Protein AF-A0A4U1A7Y2-F1 (afdb_monomer)

Mean predicted aligned error: 16.62 Å

Structure (mmCIF, N/CA/C/O backbone):
data_AF-A0A4U1A7Y2-F1
#
_entry.id   AF-A0A4U1A7Y2-F1
#
loop_
_atom_site.group_PDB
_atom_site.id
_atom_site.type_symbol
_atom_site.label_atom_id
_atom_site.label_alt_id
_atom_site.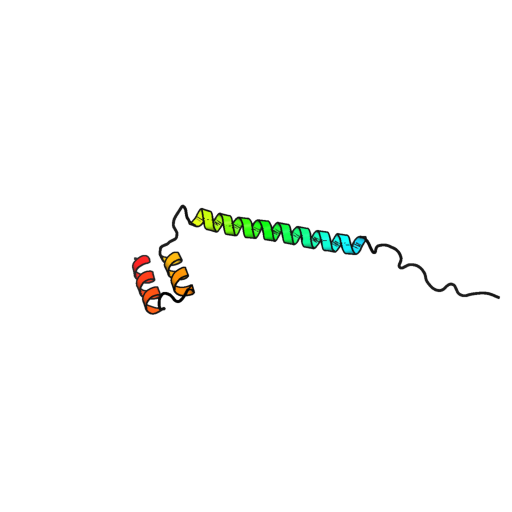label_comp_id
_atom_site.label_asym_id
_atom_site.label_entity_id
_atom_site.label_seq_id
_atom_site.pdbx_PDB_ins_code
_atom_site.Cartn_x
_atom_site.Cartn_y
_atom_site.Cartn_z
_atom_site.occupancy
_atom_site.B_iso_or_equiv
_atom_site.auth_seq_id
_atom_site.auth_comp_id
_atom_site.auth_asym_id
_atom_site.auth_atom_id
_atom_site.pdbx_PDB_model_num
ATOM 1 N N . MET A 1 1 ? 20.967 -37.668 -55.443 1.00 44.50 1 MET A N 1
ATOM 2 C CA . MET A 1 1 ? 21.582 -36.329 -55.329 1.00 44.50 1 MET A CA 1
ATOM 3 C C . MET A 1 1 ? 20.466 -35.356 -54.970 1.00 44.50 1 MET A C 1
ATOM 5 O O . MET A 1 1 ? 19.610 -35.129 -55.806 1.00 44.50 1 MET A O 1
ATOM 9 N N . ASN A 1 2 ? 20.249 -35.144 -53.667 1.00 47.38 2 ASN A N 1
ATOM 10 C CA . ASN A 1 2 ? 20.516 -33.886 -52.929 1.00 47.38 2 ASN A CA 1
ATOM 11 C C . ASN A 1 2 ? 19.335 -32.910 -53.105 1.00 47.38 2 ASN A C 1
ATOM 13 O O . ASN A 1 2 ? 19.059 -32.524 -54.226 1.00 47.38 2 ASN A O 1
ATOM 17 N N . GLY A 1 3 ? 18.587 -32.441 -52.112 1.00 53.44 3 GLY A N 1
ATOM 18 C CA . GLY A 1 3 ? 18.613 -32.513 -50.653 1.00 53.44 3 GLY A CA 1
ATOM 19 C C . GLY A 1 3 ? 17.546 -31.512 -50.174 1.00 53.44 3 GLY A C 1
ATOM 20 O O . GLY A 1 3 ? 17.363 -30.472 -50.801 1.00 53.44 3 GLY A O 1
ATOM 21 N N . PHE A 1 4 ? 16.793 -31.832 -49.124 1.00 67.00 4 PHE A N 1
ATOM 22 C CA . PHE A 1 4 ? 15.851 -30.886 -48.517 1.00 67.00 4 PHE A CA 1
ATOM 23 C C . PHE A 1 4 ? 16.625 -29.789 -47.771 1.00 67.00 4 PHE A C 1
ATOM 25 O O . PHE A 1 4 ? 17.527 -30.138 -47.009 1.00 67.00 4 PHE A O 1
ATOM 32 N N . PRO A 1 5 ? 16.239 -28.505 -47.848 1.00 59.22 5 PRO A N 1
ATOM 33 C CA . PRO A 1 5 ? 16.547 -27.561 -46.789 1.00 59.22 5 PRO A CA 1
ATOM 34 C C . PRO A 1 5 ? 15.368 -27.538 -45.809 1.00 59.22 5 PRO A C 1
ATOM 36 O O . PRO A 1 5 ? 14.332 -26.923 -46.059 1.00 59.22 5 PRO A O 1
ATOM 39 N N . GLN A 1 6 ? 15.530 -28.245 -44.689 1.00 64.75 6 GLN A N 1
ATOM 40 C CA . GLN A 1 6 ? 14.792 -27.947 -43.464 1.00 64.75 6 GLN A CA 1
ATOM 41 C C . GLN A 1 6 ? 15.246 -26.591 -42.907 1.00 64.75 6 GLN A C 1
ATOM 43 O O . GLN A 1 6 ? 16.429 -26.275 -42.933 1.00 64.75 6 GLN A O 1
ATOM 48 N N . GLY A 1 7 ? 14.256 -25.855 -42.396 1.00 61.91 7 GLY A N 1
ATOM 49 C CA . GLY A 1 7 ? 14.271 -24.807 -41.371 1.00 61.91 7 GLY A CA 1
ATOM 50 C C . GLY A 1 7 ? 15.552 -24.045 -41.032 1.00 61.91 7 GLY A C 1
ATOM 51 O O . GLY A 1 7 ? 16.529 -24.619 -40.580 1.00 61.91 7 GLY A O 1
ATOM 52 N N . SER A 1 8 ? 15.444 -22.716 -41.016 1.00 59.66 8 SER A N 1
ATOM 53 C CA . SER A 1 8 ? 16.191 -21.866 -40.078 1.00 59.66 8 SER A CA 1
ATOM 54 C C . SER A 1 8 ? 15.701 -20.422 -40.177 1.00 59.66 8 SER A C 1
ATOM 56 O O . SER A 1 8 ? 16.040 -19.710 -41.116 1.00 59.66 8 SER A O 1
ATOM 58 N N . GLY A 1 9 ? 14.897 -19.985 -39.207 1.00 55.22 9 GLY A N 1
ATOM 59 C CA . GLY A 1 9 ? 14.427 -18.599 -39.136 1.00 55.22 9 GLY A CA 1
ATOM 60 C C . GLY A 1 9 ? 13.869 -18.172 -37.779 1.00 55.22 9 GLY A C 1
ATOM 61 O O . GLY A 1 9 ? 13.150 -17.190 -37.712 1.00 55.22 9 GLY A O 1
ATOM 62 N N . HIS A 1 10 ? 14.179 -18.895 -36.698 1.00 56.19 10 HIS A N 1
ATOM 63 C CA . HIS A 1 10 ? 13.857 -18.488 -35.322 1.00 56.19 10 HIS A CA 1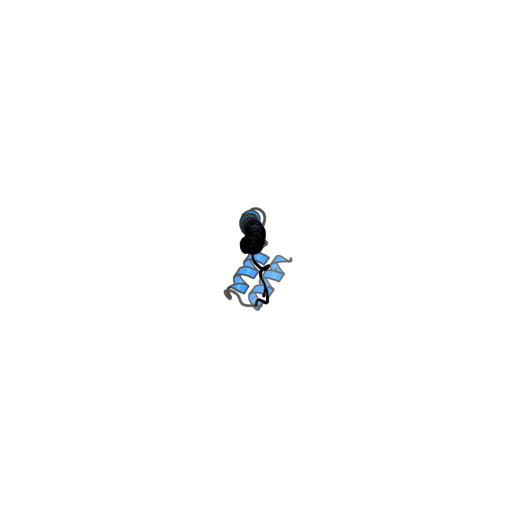
ATOM 64 C C . HIS A 1 10 ? 15.141 -18.148 -34.553 1.00 56.19 10 HIS A C 1
ATOM 66 O O . HIS A 1 10 ? 15.401 -18.665 -33.472 1.00 56.19 10 HIS A O 1
ATOM 72 N N . MET A 1 11 ? 15.981 -17.293 -35.134 1.00 56.53 11 MET A N 1
ATOM 73 C CA . MET A 1 11 ? 17.158 -16.732 -34.465 1.00 56.53 11 MET A CA 1
ATOM 74 C C . MET A 1 11 ? 17.169 -15.214 -34.628 1.00 56.53 11 MET A C 1
ATOM 76 O O . MET A 1 11 ? 18.073 -14.649 -35.226 1.00 56.53 11 MET A O 1
ATOM 80 N N . MET A 1 12 ? 16.148 -14.538 -34.107 1.00 54.88 12 MET A N 1
ATOM 81 C CA . MET A 1 12 ? 16.235 -13.111 -33.810 1.00 54.88 12 MET A CA 1
ATOM 82 C C . MET A 1 12 ? 15.465 -12.835 -32.522 1.00 54.88 12 MET A C 1
ATOM 84 O O . MET A 1 12 ? 14.242 -12.916 -32.492 1.00 54.88 12 MET A O 1
ATOM 88 N N . GLY A 1 13 ? 16.197 -12.489 -31.461 1.00 57.72 13 GLY A N 1
ATOM 89 C CA . GLY A 1 13 ? 15.627 -11.663 -30.400 1.00 57.72 13 GLY A CA 1
ATOM 90 C C . GLY A 1 13 ? 15.434 -12.283 -29.019 1.00 57.72 13 GLY A C 1
ATOM 91 O O . GLY A 1 13 ? 14.543 -11.834 -28.308 1.00 57.72 13 GLY A O 1
ATOM 92 N N . TYR A 1 14 ? 16.296 -13.200 -28.561 1.00 56.91 14 TYR A N 1
ATOM 93 C CA . TYR A 1 14 ? 16.361 -13.532 -27.122 1.00 56.91 14 TYR A CA 1
ATOM 94 C C . TYR A 1 14 ? 16.675 -12.309 -26.227 1.00 56.91 14 TYR A C 1
ATOM 96 O O . TYR A 1 14 ? 16.431 -12.347 -25.026 1.00 56.91 14 TYR A O 1
ATOM 104 N N . GLY A 1 15 ? 17.154 -11.198 -26.803 1.00 59.88 15 GLY A N 1
ATOM 105 C CA . GLY A 1 15 ? 17.291 -9.918 -26.102 1.00 59.88 15 GLY A CA 1
ATOM 106 C C . GLY A 1 15 ? 15.972 -9.150 -25.949 1.00 59.88 15 GLY A C 1
ATOM 107 O O . GLY A 1 15 ? 15.696 -8.621 -24.879 1.00 59.88 15 GLY A O 1
ATOM 108 N N . GLY A 1 16 ? 15.116 -9.118 -26.976 1.00 67.31 16 GLY A N 1
ATOM 109 C CA . GLY A 1 16 ? 13.934 -8.241 -27.006 1.00 67.31 16 GLY A CA 1
ATOM 110 C C . GLY A 1 16 ? 12.883 -8.573 -25.942 1.00 67.31 16 GLY A C 1
ATOM 111 O O . GLY A 1 16 ? 12.338 -7.672 -25.309 1.00 67.31 16 GLY A O 1
ATOM 112 N N . GLY A 1 17 ? 12.650 -9.864 -25.686 1.00 73.56 17 GLY A N 1
ATOM 113 C CA . GLY A 1 17 ? 11.698 -10.305 -24.661 1.00 73.56 17 GLY A CA 1
ATOM 114 C C . GLY A 1 17 ? 12.155 -9.993 -23.232 1.00 73.56 17 GLY A C 1
ATOM 115 O O . GLY A 1 17 ? 11.340 -9.603 -22.398 1.00 73.56 17 GLY A O 1
ATOM 116 N N . MET A 1 18 ? 13.460 -10.102 -22.958 1.00 78.31 18 MET A N 1
ATOM 117 C CA . MET A 1 18 ? 14.024 -9.833 -21.631 1.00 78.31 18 MET A CA 1
ATOM 118 C C . MET A 1 18 ? 13.947 -8.343 -21.284 1.00 78.31 18 MET A C 1
ATOM 120 O O . MET A 1 18 ? 13.500 -7.981 -20.196 1.00 78.31 18 MET A O 1
ATOM 124 N N . TYR A 1 19 ? 14.316 -7.464 -22.221 1.00 80.12 19 TYR A N 1
ATOM 125 C CA . TYR A 1 19 ? 14.227 -6.017 -22.004 1.00 80.12 19 TYR A CA 1
ATOM 126 C C . TYR A 1 19 ? 12.785 -5.543 -21.811 1.00 80.12 19 TYR A C 1
ATOM 128 O O . TYR A 1 19 ? 12.543 -4.659 -20.991 1.00 80.12 19 TYR A O 1
ATOM 136 N N . MET A 1 20 ? 11.821 -6.164 -22.499 1.00 81.56 20 MET A N 1
ATOM 137 C CA . MET A 1 20 ? 10.405 -5.849 -22.314 1.00 81.56 20 MET A CA 1
ATOM 138 C C . MET A 1 20 ? 9.947 -6.159 -20.882 1.00 81.56 20 MET A C 1
ATOM 140 O O . MET A 1 20 ? 9.301 -5.327 -20.251 1.00 81.56 20 MET A O 1
ATOM 144 N N . TRP A 1 21 ? 10.336 -7.310 -20.331 1.00 84.06 21 TRP A N 1
ATOM 145 C CA . TRP A 1 21 ? 10.019 -7.678 -18.946 1.00 84.06 21 TRP A CA 1
ATOM 146 C C . TRP A 1 21 ? 10.712 -6.789 -17.912 1.00 84.06 21 TRP A C 1
ATOM 148 O O . TRP A 1 21 ? 10.076 -6.354 -16.951 1.00 84.06 21 TRP A O 1
ATOM 158 N N . LEU A 1 22 ? 11.990 -6.467 -18.124 1.00 88.38 22 LEU A N 1
ATOM 159 C CA . LEU A 1 22 ? 12.739 -5.568 -17.241 1.00 88.38 22 LEU A CA 1
ATOM 160 C C . LEU A 1 22 ? 12.113 -4.170 -17.182 1.00 88.38 22 LEU A C 1
ATOM 162 O O . LEU A 1 22 ? 12.016 -3.588 -16.103 1.00 88.38 22 LEU A O 1
ATOM 166 N N . PHE A 1 23 ? 11.632 -3.655 -18.315 1.00 89.88 23 PHE A N 1
ATOM 167 C CA . PHE A 1 23 ? 10.934 -2.372 -18.381 1.00 89.88 23 PHE A CA 1
ATOM 168 C C . PHE A 1 23 ? 9.642 -2.363 -17.548 1.00 89.88 23 PHE A C 1
ATOM 170 O O . PHE A 1 23 ? 9.412 -1.431 -16.777 1.00 89.88 23 PHE A O 1
ATOM 177 N N . TRP A 1 24 ? 8.832 -3.424 -17.633 1.00 90.38 24 TRP A N 1
ATOM 178 C CA . TRP A 1 24 ? 7.615 -3.560 -16.824 1.00 90.38 24 TRP A CA 1
ATOM 179 C C . TRP A 1 24 ? 7.914 -3.649 -15.325 1.00 90.38 24 TRP A C 1
ATOM 181 O O . TRP A 1 24 ? 7.269 -2.960 -14.535 1.00 90.38 24 TRP A O 1
ATOM 191 N N . ILE A 1 25 ? 8.916 -4.440 -14.928 1.00 93.12 25 ILE A N 1
ATOM 192 C CA . ILE A 1 25 ? 9.338 -4.549 -13.522 1.00 93.12 25 ILE A CA 1
ATOM 193 C C . ILE A 1 25 ? 9.824 -3.193 -13.001 1.00 93.12 25 ILE A C 1
ATOM 195 O O . ILE A 1 25 ? 9.466 -2.800 -11.891 1.00 93.12 25 ILE A O 1
ATOM 199 N N . PHE A 1 26 ? 10.593 -2.456 -13.806 1.00 94.62 26 PHE A N 1
ATOM 200 C CA . PHE A 1 26 ? 11.071 -1.125 -13.444 1.00 94.62 26 PHE A CA 1
ATOM 201 C C . PHE A 1 26 ? 9.914 -0.138 -13.236 1.00 94.62 26 PHE A C 1
ATOM 203 O O . PHE A 1 26 ? 9.864 0.529 -12.204 1.00 94.62 26 PHE A O 1
ATOM 210 N N . ILE A 1 27 ? 8.942 -0.093 -14.156 1.00 93.88 27 ILE A N 1
ATOM 211 C CA . ILE A 1 27 ? 7.744 0.753 -14.020 1.00 93.88 27 ILE A CA 1
ATOM 212 C C . ILE A 1 27 ? 6.967 0.416 -12.748 1.00 93.88 27 ILE A C 1
ATOM 214 O O . ILE A 1 27 ? 6.638 1.313 -11.972 1.00 93.88 27 ILE A O 1
ATOM 218 N N . VAL A 1 28 ? 6.692 -0.869 -12.512 1.00 93.00 28 VAL A N 1
ATOM 219 C CA . VAL A 1 28 ? 5.958 -1.310 -11.318 1.00 93.00 28 VAL A CA 1
ATOM 220 C C . VAL A 1 28 ? 6.734 -0.954 -10.050 1.00 93.00 28 VAL A C 1
ATOM 222 O O . VAL A 1 28 ? 6.135 -0.476 -9.089 1.00 93.00 28 VAL A O 1
ATOM 225 N N . GLY A 1 29 ? 8.060 -1.110 -10.059 1.00 93.56 29 GLY A N 1
ATOM 226 C CA . GLY A 1 29 ? 8.936 -0.715 -8.957 1.00 93.56 29 GLY A CA 1
ATOM 227 C C . GLY A 1 29 ? 8.878 0.784 -8.652 1.00 93.56 29 GLY A C 1
ATOM 228 O O . GLY A 1 29 ? 8.751 1.158 -7.489 1.00 93.56 29 GLY A O 1
ATOM 229 N N . VAL A 1 30 ? 8.899 1.643 -9.678 1.00 93.25 30 VAL A N 1
ATOM 230 C CA . VAL A 1 30 ? 8.779 3.105 -9.517 1.00 93.25 30 VAL A CA 1
ATOM 231 C C . VAL A 1 30 ? 7.407 3.489 -8.966 1.00 93.25 30 VAL A C 1
ATOM 233 O O . VAL A 1 30 ? 7.328 4.303 -8.046 1.00 93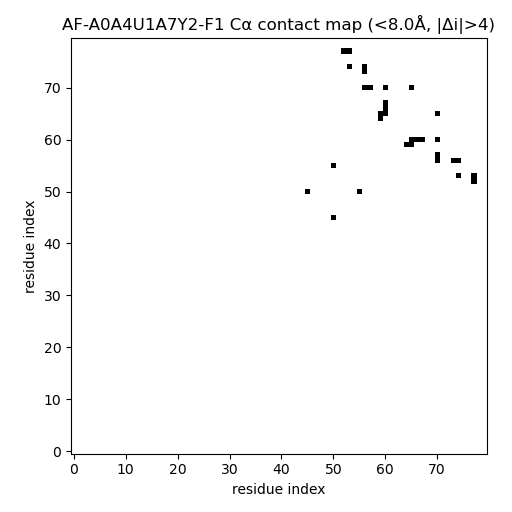.25 30 VAL A O 1
ATOM 236 N N . ILE A 1 31 ? 6.329 2.885 -9.478 1.00 91.19 31 ILE A N 1
ATOM 237 C CA . ILE A 1 31 ? 4.969 3.124 -8.975 1.00 91.19 31 ILE A CA 1
ATOM 238 C C . ILE A 1 31 ? 4.864 2.683 -7.511 1.00 91.19 31 ILE A C 1
ATOM 240 O O . ILE A 1 31 ? 4.385 3.448 -6.677 1.00 91.19 31 ILE A O 1
ATOM 244 N N . ALA A 1 32 ? 5.347 1.484 -7.178 1.00 89.69 32 ALA A N 1
ATOM 245 C CA . ALA A 1 32 ? 5.341 0.974 -5.811 1.00 89.69 32 ALA A CA 1
ATOM 246 C C . ALA A 1 32 ? 6.167 1.863 -4.870 1.00 89.69 32 ALA A C 1
ATOM 248 O O . ALA A 1 32 ? 5.705 2.174 -3.775 1.00 89.69 32 ALA A O 1
ATOM 249 N N . TYR A 1 33 ? 7.341 2.331 -5.304 1.00 89.75 33 TYR A N 1
ATOM 250 C CA . TYR A 1 33 ? 8.158 3.281 -4.549 1.00 89.75 33 TYR A CA 1
ATOM 251 C C . TYR A 1 33 ? 7.400 4.584 -4.281 1.00 89.75 33 TYR A C 1
ATOM 253 O O . TYR A 1 33 ? 7.331 5.016 -3.135 1.00 89.75 33 TYR A O 1
ATOM 261 N N . PHE A 1 34 ? 6.761 5.168 -5.300 1.00 85.06 34 PHE A N 1
ATOM 262 C CA . PHE A 1 34 ? 5.958 6.384 -5.143 1.00 85.06 34 PHE A CA 1
ATOM 263 C C . PHE A 1 34 ? 4.763 6.183 -4.207 1.00 85.06 34 PHE A C 1
ATOM 265 O O . PHE A 1 34 ? 4.469 7.054 -3.394 1.00 85.06 34 PHE A O 1
ATOM 272 N N . VAL A 1 35 ? 4.075 5.042 -4.292 1.00 82.12 35 VAL A N 1
ATOM 273 C CA . VAL A 1 35 ? 2.943 4.724 -3.409 1.00 82.12 35 VAL A CA 1
ATOM 274 C C . VAL A 1 35 ? 3.414 4.541 -1.965 1.00 82.12 35 VAL A C 1
ATOM 276 O O . VAL A 1 35 ? 2.796 5.086 -1.054 1.00 82.12 35 VAL A O 1
ATOM 279 N N . LEU A 1 36 ? 4.519 3.828 -1.737 1.00 76.88 36 LEU A N 1
ATOM 280 C CA . LEU A 1 36 ? 5.080 3.628 -0.398 1.00 76.88 36 LEU A CA 1
ATOM 281 C C . LEU A 1 36 ? 5.652 4.919 0.196 1.00 76.88 36 LEU A C 1
ATOM 283 O O . LEU A 1 36 ? 5.476 5.153 1.391 1.00 76.88 36 LEU A O 1
ATOM 287 N N . ASP A 1 37 ? 6.294 5.759 -0.617 1.00 75.38 37 ASP A N 1
ATOM 288 C CA . ASP A 1 37 ? 6.761 7.086 -0.212 1.00 75.38 37 ASP A CA 1
ATOM 289 C C . ASP A 1 37 ? 5.575 7.964 0.181 1.00 75.38 37 ASP A C 1
ATOM 291 O O . ASP A 1 37 ? 5.555 8.495 1.284 1.00 75.38 37 ASP A O 1
ATOM 295 N N . ARG A 1 38 ? 4.513 8.000 -0.634 1.00 66.94 38 ARG A N 1
ATOM 296 C CA . ARG A 1 38 ? 3.270 8.705 -0.300 1.00 66.94 38 ARG A CA 1
ATOM 297 C C . ARG A 1 38 ? 2.624 8.170 0.970 1.00 66.94 38 ARG A C 1
ATOM 299 O O . ARG A 1 38 ? 2.193 8.978 1.772 1.00 66.94 38 ARG A O 1
ATOM 306 N N . ILE A 1 39 ? 2.576 6.857 1.196 1.00 63.84 39 ILE A N 1
ATOM 307 C CA . ILE A 1 39 ? 2.007 6.288 2.430 1.00 63.84 39 ILE A CA 1
ATOM 308 C C . ILE A 1 39 ? 2.867 6.648 3.644 1.00 63.84 39 ILE A C 1
ATOM 310 O O . ILE A 1 39 ? 2.318 7.051 4.664 1.00 63.84 39 ILE A O 1
ATOM 314 N N . LYS A 1 40 ? 4.199 6.569 3.549 1.00 58.50 40 LYS A N 1
ATOM 315 C CA . LYS A 1 40 ? 5.102 6.971 4.641 1.00 58.50 40 LYS A CA 1
ATOM 316 C C . LYS A 1 40 ? 5.057 8.473 4.911 1.00 58.50 40 LYS A C 1
ATOM 318 O O . LYS A 1 40 ? 5.068 8.885 6.065 1.00 58.50 40 LYS A O 1
ATOM 323 N N . HIS A 1 41 ? 4.974 9.291 3.867 1.00 52.47 41 HIS A N 1
ATOM 324 C CA . HIS A 1 41 ? 4.860 10.739 4.001 1.00 52.47 41 HIS A CA 1
ATOM 325 C C . HIS A 1 41 ? 3.474 11.148 4.503 1.00 52.47 41 HIS A C 1
ATOM 327 O O . HIS A 1 41 ? 3.373 12.104 5.257 1.00 52.47 41 HIS A O 1
ATOM 333 N N . ASN A 1 42 ? 2.418 10.406 4.154 1.00 49.56 42 ASN A N 1
ATOM 334 C CA . ASN A 1 42 ? 1.072 10.630 4.678 1.00 49.56 42 ASN A CA 1
ATOM 335 C C . ASN A 1 42 ? 0.928 10.114 6.116 1.00 49.56 42 ASN A C 1
ATOM 337 O O . ASN A 1 42 ? 0.178 10.696 6.878 1.00 49.56 42 ASN A O 1
ATOM 341 N N . GLN A 1 43 ? 1.697 9.101 6.529 1.00 50.84 43 GLN A N 1
ATOM 342 C CA . GLN A 1 43 ? 1.837 8.737 7.944 1.00 50.84 43 GLN A CA 1
ATOM 343 C C . GLN A 1 43 ? 2.537 9.850 8.739 1.00 50.84 43 GLN A C 1
ATOM 345 O O . GLN A 1 43 ? 2.096 10.171 9.831 1.00 50.84 43 GLN A O 1
ATOM 350 N N . ASN A 1 44 ? 3.559 10.501 8.171 1.00 46.88 44 ASN A N 1
ATOM 351 C CA . ASN A 1 44 ? 4.282 11.589 8.848 1.00 46.88 44 ASN A CA 1
ATOM 352 C C . ASN A 1 44 ? 3.561 12.959 8.770 1.00 46.88 44 ASN A C 1
ATOM 354 O O . ASN A 1 44 ? 3.762 13.821 9.622 1.00 46.88 44 ASN A O 1
ATOM 358 N N . ALA A 1 45 ? 2.706 13.177 7.763 1.00 46.12 45 ALA A N 1
ATOM 359 C CA . ALA A 1 45 ? 1.874 14.381 7.630 1.00 46.12 45 ALA A CA 1
ATOM 360 C C . ALA A 1 45 ? 0.535 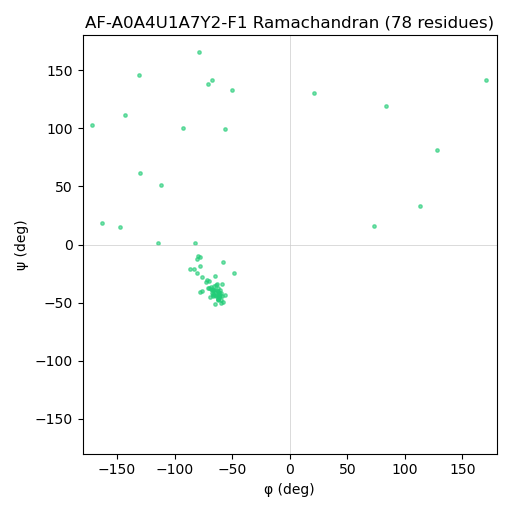14.275 8.389 1.00 46.12 45 ALA A C 1
ATOM 362 O O . ALA A 1 45 ? -0.062 15.295 8.735 1.00 46.12 45 ALA A O 1
ATOM 363 N N . GLN A 1 46 ? 0.080 13.057 8.695 1.00 47.66 46 GLN A N 1
ATOM 364 C CA . GLN A 1 46 ? -1.078 12.808 9.561 1.00 47.66 46 GLN A CA 1
ATOM 365 C C . GLN A 1 46 ? -0.730 12.908 11.057 1.00 47.66 46 GLN A C 1
ATOM 367 O O . GLN A 1 46 ? -1.624 13.078 11.877 1.00 47.66 46 GLN A O 1
ATOM 372 N N . ASP A 1 47 ? 0.561 12.938 11.405 1.00 49.84 47 ASP A N 1
ATOM 373 C CA . ASP A 1 47 ? 1.036 13.229 12.765 1.00 49.84 47 ASP A CA 1
ATOM 374 C C . ASP A 1 47 ? 1.047 14.735 13.110 1.00 49.84 47 ASP A C 1
ATOM 376 O O . ASP A 1 47 ? 1.231 15.104 14.268 1.00 49.84 47 ASP A O 1
ATOM 380 N N . SER A 1 48 ? 0.844 15.640 12.141 1.00 48.03 48 SER A N 1
ATOM 381 C CA . SER A 1 48 ? 1.043 17.089 12.355 1.00 48.03 48 SER A CA 1
ATOM 382 C C . SER A 1 48 ? -0.210 17.969 12.260 1.00 48.03 48 SER A C 1
ATOM 384 O O . SER A 1 48 ? -0.100 19.179 12.455 1.00 48.03 48 SER A O 1
ATOM 386 N N . SER A 1 49 ? -1.411 17.419 12.030 1.00 48.19 49 SER A N 1
ATOM 387 C CA . SER A 1 49 ? -2.639 18.249 12.017 1.00 48.19 49 SER A CA 1
ATOM 388 C C . SER A 1 49 ? -3.937 17.595 12.506 1.00 48.19 49 SER A C 1
ATOM 390 O O . SER A 1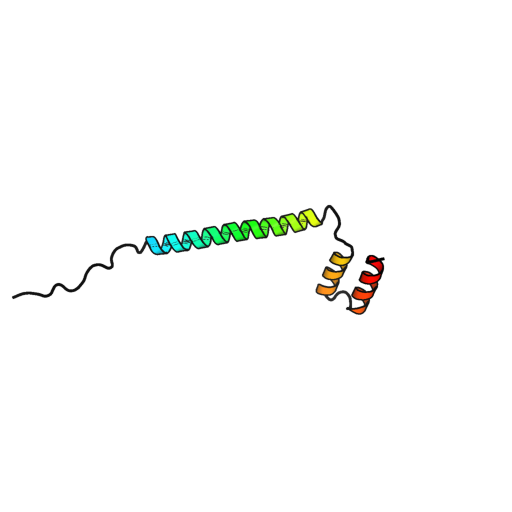 49 ? -5.006 18.179 12.345 1.00 48.19 49 SER A O 1
ATOM 392 N N . GLY A 1 50 ? -3.857 16.450 13.188 1.00 48.09 50 GLY A N 1
ATOM 393 C CA . GLY A 1 50 ? -4.997 15.872 13.897 1.00 48.09 50 GLY A CA 1
ATOM 394 C C . GLY A 1 50 ? -5.242 14.419 13.535 1.00 48.09 50 GLY A C 1
ATOM 395 O O . GLY A 1 50 ? -6.159 14.126 12.771 1.00 48.09 50 GLY A O 1
ATOM 396 N N . GLU A 1 51 ? -4.490 13.500 14.151 1.00 48.19 51 GLU A N 1
ATOM 397 C CA . GLU A 1 51 ? -5.042 12.168 14.399 1.00 48.19 51 GLU A CA 1
ATOM 398 C C . GLU A 1 51 ? -6.324 12.392 15.205 1.00 48.19 51 GLU A C 1
ATOM 400 O O . GLU A 1 51 ? -6.296 12.678 16.406 1.00 48.19 51 GLU A O 1
ATOM 405 N N . SER A 1 52 ? -7.463 12.350 14.512 1.00 58.78 52 SER A N 1
ATOM 406 C CA . SER A 1 52 ? -8.764 12.395 15.156 1.00 58.78 52 SER A CA 1
ATOM 407 C C . SER A 1 52 ? -8.738 11.330 16.253 1.00 58.78 52 SER A C 1
ATOM 409 O O . SER A 1 52 ? -8.306 10.205 15.978 1.00 58.78 52 SER A O 1
ATOM 411 N N . PRO A 1 53 ? -9.180 11.622 17.485 1.00 64.12 53 PRO A N 1
ATOM 412 C CA . PRO A 1 53 ? -9.207 10.637 18.566 1.00 64.12 53 PRO A CA 1
ATOM 413 C C . PRO A 1 53 ? -9.851 9.294 18.153 1.00 64.12 53 PRO A C 1
ATOM 415 O O . PRO A 1 53 ? -9.502 8.236 18.676 1.00 64.12 53 PRO A O 1
ATOM 418 N N . THR A 1 54 ? -10.715 9.313 17.131 1.00 67.19 54 THR A N 1
ATOM 419 C CA . THR A 1 54 ? -11.302 8.138 16.472 1.00 67.19 54 THR A CA 1
ATOM 420 C C . THR A 1 54 ? -10.293 7.212 15.774 1.00 67.19 54 THR A C 1
ATOM 422 O O . THR A 1 54 ? -10.500 5.999 15.743 1.00 67.19 54 THR A O 1
ATOM 425 N N . GLU A 1 55 ? -9.208 7.730 15.195 1.00 69.81 55 GLU A N 1
ATOM 426 C CA . GLU A 1 55 ? -8.181 6.923 14.519 1.00 69.81 55 GLU A CA 1
ATOM 427 C C . GLU A 1 55 ? -7.264 6.206 15.507 1.00 69.81 55 GLU A C 1
ATOM 429 O O . GLU A 1 55 ? -6.989 5.013 15.337 1.00 69.81 55 GLU A O 1
ATOM 434 N N . ILE A 1 56 ? -6.883 6.883 16.595 1.00 77.06 56 ILE A N 1
ATOM 435 C CA . ILE A 1 56 ? -6.172 6.265 17.722 1.00 77.06 56 ILE A CA 1
ATOM 436 C C . ILE A 1 56 ? -7.023 5.129 18.302 1.00 77.06 56 ILE A C 1
ATOM 438 O O . ILE A 1 56 ? -6.522 4.025 18.538 1.00 77.06 56 ILE A O 1
ATOM 442 N N . LEU A 1 57 ? -8.327 5.368 18.468 1.00 78.75 57 LEU A N 1
ATOM 443 C CA . LEU A 1 57 ? -9.276 4.371 18.956 1.00 78.75 57 LEU A CA 1
ATOM 444 C C . LEU A 1 57 ? -9.357 3.152 18.022 1.00 78.75 57 LEU A C 1
ATOM 446 O O . LEU A 1 57 ? -9.265 2.007 18.468 1.00 78.75 57 LEU A O 1
ATOM 450 N N . LYS A 1 58 ? -9.438 3.385 16.707 1.00 76.69 58 LYS A N 1
ATOM 451 C CA . LYS A 1 58 ? -9.475 2.325 15.687 1.00 76.69 58 LYS A CA 1
ATOM 452 C C . LYS A 1 58 ? -8.198 1.482 15.681 1.00 76.69 58 LYS A C 1
ATOM 454 O O . LYS A 1 58 ? -8.267 0.263 15.523 1.00 76.69 58 LYS A O 1
ATOM 459 N N . LYS A 1 59 ? -7.039 2.108 15.901 1.00 78.19 59 LYS A N 1
ATOM 460 C CA . LYS A 1 59 ? -5.737 1.429 15.998 1.00 78.19 59 LYS A CA 1
ATOM 461 C C . LYS A 1 59 ? -5.665 0.505 17.218 1.00 78.19 59 LYS A C 1
ATOM 463 O O . LYS A 1 59 ? -5.170 -0.611 17.086 1.00 78.19 59 LYS A O 1
ATOM 468 N N . ARG A 1 60 ? -6.194 0.927 18.374 1.00 80.75 60 ARG A N 1
ATOM 469 C CA . ARG A 1 60 ? -6.254 0.099 19.599 1.00 80.75 60 ARG A CA 1
ATOM 470 C C . ARG A 1 60 ? -7.258 -1.047 19.485 1.00 80.75 60 ARG A C 1
ATOM 472 O O . ARG A 1 60 ? -6.951 -2.161 19.900 1.00 80.75 60 ARG A O 1
ATOM 479 N N . TYR A 1 61 ? -8.401 -0.814 18.839 1.00 81.12 61 TYR A N 1
ATOM 480 C CA . TYR A 1 61 ? -9.368 -1.875 18.535 1.00 81.12 61 TYR A CA 1
ATOM 481 C C . TYR A 1 61 ? -8.763 -2.943 17.613 1.00 81.12 61 TYR A C 1
ATOM 483 O O . TYR A 1 61 ? -8.870 -4.134 17.888 1.00 81.12 61 TYR A O 1
ATOM 491 N N . ALA A 1 62 ? -8.043 -2.528 16.566 1.00 82.50 62 ALA A N 1
ATOM 492 C CA . ALA A 1 62 ? -7.355 -3.451 15.660 1.00 82.50 62 ALA A CA 1
ATOM 493 C C . ALA A 1 62 ? -6.226 -4.248 16.341 1.00 82.50 62 ALA A C 1
ATOM 495 O O . ALA A 1 62 ? -5.919 -5.360 15.917 1.00 82.50 62 ALA A O 1
ATOM 496 N N . ARG A 1 63 ? -5.617 -3.696 17.398 1.00 82.31 63 ARG A N 1
ATOM 497 C CA . ARG A 1 63 ? -4.649 -4.403 18.253 1.00 82.31 63 ARG A CA 1
ATOM 498 C C . ARG A 1 63 ? -5.307 -5.355 19.258 1.00 82.31 63 ARG A C 1
ATOM 500 O O . ARG A 1 63 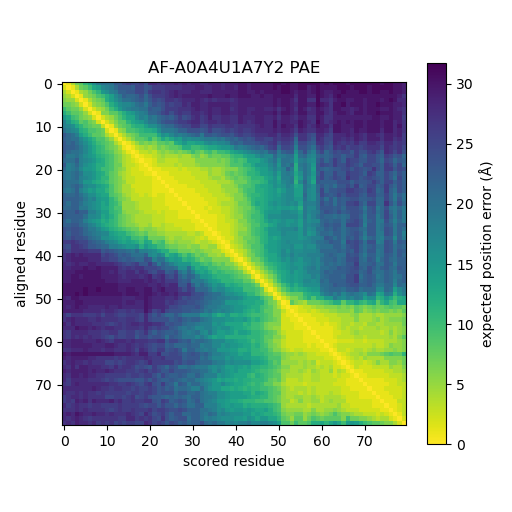? -4.594 -6.136 19.876 1.00 82.31 63 ARG A O 1
ATOM 507 N N . GLY A 1 64 ? -6.631 -5.298 19.423 1.00 82.38 64 GLY A N 1
ATOM 508 C CA . GLY A 1 64 ? -7.363 -6.064 20.434 1.00 82.38 64 GLY A CA 1
ATOM 509 C C . GLY A 1 64 ? -7.167 -5.552 21.864 1.00 82.38 64 GLY A C 1
ATOM 510 O O . GLY A 1 64 ? -7.467 -6.275 22.806 1.00 82.38 64 GLY A O 1
ATOM 511 N N . GLU A 1 65 ? -6.656 -4.327 22.036 1.00 84.06 65 GLU A N 1
ATOM 512 C CA . GLU A 1 65 ? -6.413 -3.708 23.352 1.00 84.06 65 GLU A CA 1
ATOM 513 C C . GLU A 1 65 ? -7.698 -3.164 23.996 1.00 84.06 65 GLU A C 1
ATOM 515 O O . GLU A 1 65 ? -7.719 -2.926 25.199 1.00 84.06 65 GLU A O 1
ATOM 520 N N . ILE A 1 66 ? -8.751 -2.952 23.200 1.00 85.25 66 ILE A N 1
ATOM 521 C CA . ILE A 1 66 ? -10.064 -2.469 23.648 1.00 85.25 66 ILE A CA 1
ATOM 522 C C . ILE A 1 66 ? -11.168 -3.354 23.077 1.00 85.25 66 ILE A C 1
ATOM 524 O O . ILE A 1 66 ? -11.061 -3.837 21.940 1.00 85.25 66 ILE A O 1
ATOM 528 N N . THR A 1 67 ? -12.243 -3.554 23.838 1.00 85.12 67 THR A N 1
ATOM 529 C CA . THR A 1 67 ? -13.396 -4.314 23.343 1.00 85.12 67 THR A CA 1
ATOM 530 C C . THR A 1 67 ? -14.264 -3.457 22.422 1.00 85.12 67 THR A C 1
ATOM 532 O O . THR A 1 67 ? -14.154 -2.229 22.358 1.00 85.12 67 THR A O 1
ATOM 535 N N . LYS A 1 68 ? -15.160 -4.111 21.674 1.00 83.75 68 LYS A N 1
ATOM 536 C CA . LYS A 1 68 ? -16.118 -3.414 20.807 1.00 83.75 68 LYS A CA 1
ATOM 537 C C . LYS A 1 68 ? -17.009 -2.450 21.604 1.00 83.75 68 LY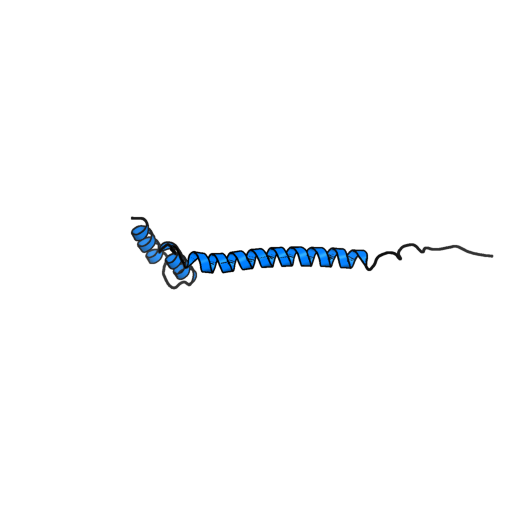S A C 1
ATOM 539 O O . LYS A 1 68 ? -17.348 -1.387 21.095 1.00 83.75 68 LYS A O 1
ATOM 544 N N . GLU A 1 69 ? -17.351 -2.796 22.846 1.00 85.19 69 GLU A N 1
ATOM 545 C CA . GLU A 1 69 ? -18.181 -1.944 23.704 1.00 85.19 69 GLU A CA 1
ATOM 546 C C . GLU A 1 69 ? -17.462 -0.647 24.097 1.00 85.19 69 GLU A C 1
ATOM 548 O O . GLU A 1 69 ? -18.058 0.430 24.056 1.00 85.19 69 GLU A O 1
ATOM 553 N N . GLU A 1 70 ? -16.173 -0.733 24.435 1.00 83.75 70 GLU A N 1
ATOM 554 C CA . GLU A 1 70 ? -15.341 0.433 24.758 1.00 83.75 70 GLU A CA 1
ATOM 555 C C . GLU A 1 70 ? -15.114 1.319 23.530 1.00 83.75 70 GLU A C 1
ATOM 557 O O . GLU A 1 70 ? -15.190 2.547 23.629 1.00 83.75 70 GLU A O 1
ATOM 562 N N . PHE A 1 71 ? -14.909 0.705 22.360 1.00 86.75 71 PHE A N 1
ATOM 563 C CA . PHE A 1 71 ? -14.800 1.421 21.090 1.00 86.75 71 PHE A CA 1
ATOM 564 C C . PHE A 1 71 ? -16.071 2.224 20.781 1.00 86.75 71 PHE A C 1
ATOM 566 O O . PHE A 1 71 ? -15.990 3.423 20.512 1.00 86.75 71 PHE A O 1
ATOM 573 N N . ASP A 1 72 ? -17.248 1.597 20.856 1.00 83.81 72 ASP A N 1
ATOM 574 C CA . ASP A 1 72 ? -18.512 2.265 20.527 1.00 83.81 72 ASP A CA 1
ATOM 575 C C . ASP A 1 72 ? -18.843 3.392 21.520 1.00 83.81 72 ASP A C 1
ATOM 577 O O . ASP A 1 72 ? -19.349 4.444 21.117 1.00 83.81 72 ASP A O 1
ATOM 581 N N . ARG A 1 73 ? -18.510 3.219 22.807 1.00 85.56 73 ARG A N 1
ATOM 582 C CA . ARG A 1 73 ? -18.720 4.244 23.838 1.00 85.56 73 ARG A CA 1
ATOM 583 C C . ARG A 1 73 ? -17.870 5.490 23.592 1.00 85.56 73 ARG A C 1
ATOM 585 O O . ARG A 1 73 ? -18.411 6.592 23.555 1.00 85.56 73 ARG A O 1
ATOM 592 N N . ILE A 1 74 ? -16.566 5.315 23.382 1.00 82.62 74 ILE A N 1
ATOM 593 C CA . ILE A 1 74 ? -15.634 6.436 23.190 1.00 82.62 74 ILE A CA 1
ATOM 594 C C . ILE A 1 74 ? -15.881 7.109 21.837 1.00 82.62 74 ILE A C 1
ATOM 596 O O . ILE A 1 74 ? -15.862 8.332 21.745 1.00 82.62 74 ILE A O 1
ATOM 600 N N . LYS A 1 75 ? -16.197 6.338 20.787 1.00 82.19 75 LYS A N 1
ATOM 601 C CA . LYS A 1 75 ? -16.573 6.899 19.483 1.00 82.19 75 LYS A CA 1
ATOM 602 C C . LYS A 1 75 ? -17.769 7.850 19.605 1.00 82.19 75 LYS A C 1
ATOM 604 O O . LYS A 1 75 ? -17.744 8.932 19.028 1.00 82.19 75 LYS A O 1
ATOM 609 N N . LYS A 1 76 ? -18.788 7.459 20.374 1.00 81.44 76 LYS A N 1
ATOM 610 C CA . LYS A 1 76 ? -19.998 8.262 20.581 1.00 81.44 76 LYS A CA 1
ATOM 611 C C . LYS A 1 76 ? -19.750 9.519 21.421 1.00 81.44 76 LYS A C 1
ATOM 613 O O . LYS A 1 76 ? -20.427 10.515 21.211 1.00 81.44 76 LYS A O 1
ATOM 618 N N . GLU A 1 77 ? -18.797 9.478 22.352 1.00 78.94 77 GLU A N 1
ATOM 619 C CA . GLU A 1 77 ? -18.365 10.659 23.116 1.00 78.94 77 GLU A CA 1
ATOM 620 C C . GLU A 1 77 ? -17.559 11.648 22.264 1.00 78.94 77 GLU A C 1
ATOM 622 O O . GLU A 1 77 ? -17.622 12.844 22.512 1.00 78.94 77 GLU A O 1
ATOM 627 N N . LEU A 1 78 ? -16.827 11.163 21.258 1.00 71.62 78 LEU A N 1
ATOM 628 C C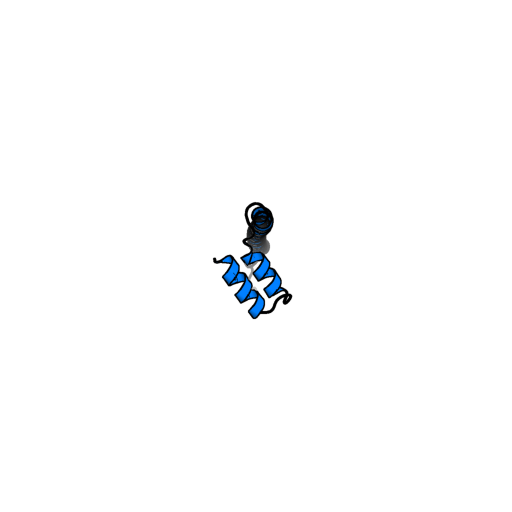A . LEU A 1 78 ? -16.007 11.987 20.362 1.00 71.62 78 LEU A CA 1
ATOM 629 C C . LEU A 1 78 ? -16.788 12.619 19.199 1.00 71.62 78 LEU A C 1
ATOM 631 O O . LEU A 1 78 ? -16.314 13.579 18.601 1.00 71.62 78 LEU A O 1
ATOM 635 N N . GLU A 1 79 ? -17.949 12.063 18.846 1.00 68.75 79 GLU A N 1
ATOM 636 C CA . GLU A 1 79 ? -18.864 12.611 17.831 1.00 68.75 79 GLU A CA 1
ATOM 637 C C . GLU A 1 79 ? -19.783 13.728 18.381 1.00 68.75 79 GLU A C 1
ATOM 639 O O . GLU A 1 79 ? -20.614 14.244 17.633 1.00 68.75 79 GLU A O 1
ATOM 644 N N . ASN A 1 80 ? -19.648 14.094 19.662 1.00 54.84 80 ASN A N 1
ATOM 645 C CA . ASN A 1 80 ? -20.533 14.994 20.413 1.00 54.84 80 ASN A CA 1
ATOM 646 C C . ASN A 1 80 ? -19.784 16.243 20.902 1.00 54.84 80 ASN A C 1
ATOM 648 O O . ASN A 1 80 ? -20.414 17.323 20.940 1.00 54.84 80 ASN A O 1
#

pLDDT: mean 71.61, std 15.21, range [44.5, 94.62]

Nearest PDB structures (foldseek):
  6o35-assembly1_A  T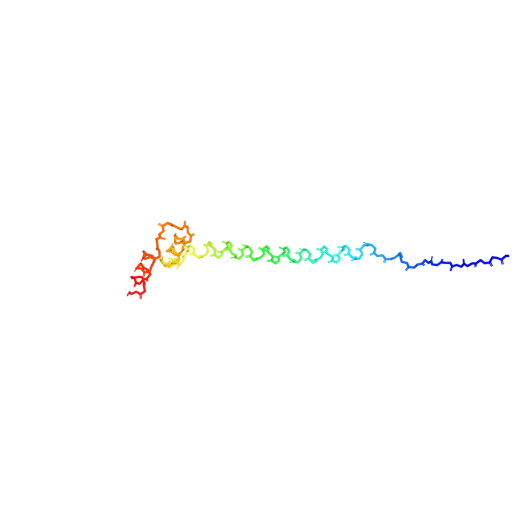M=4.891E-01  e=8.430E+00  synthetic construct

Radius of gyration: 29.0 Å; Cα contacts (8 Å, |Δi|>4): 16; chains: 1; bounding box: 42×55×80 Å

Sequence (80 aa):
MNGFPQGSGHMMGYGGGMYMWLFWIFIVGVIAYFVLDRIKHNQNAQDSSGESPTEILKKRYARGEITKEEFDRIKKELEN

Secondary structure (DSSP, 8-state):
-----------S-HHHHHHHHHHHHHHHHHHHHHHHHHHHHHHHHHTSS---HHHHHHHHHHTTSS-HHHHHHHHHHHT-

Solvent-accessible surface area (backbone atoms only — not comparable to full-atom values): 4986 Å² total; per-residue (Å²): 136,86,78,86,86,76,85,87,85,90,83,81,55,86,60,59,62,52,54,55,52,50,52,52,54,49,52,53,50,52,52,50,48,53,51,51,48,49,51,54,50,48,56,60,55,44,72,73,79,64,68,48,72,63,54,60,49,50,54,37,43,76,70,63,78,44,53,74,68,57,51,56,53,53,48,57,62,72,78,105

Foldseek 3Di:
DDDDDDDDDPPDDPPPVVVVVVVVVVVVVVVVVVVVVVVVVVVVVCVPPDPQVLNVLVVCVVVVVDDPVRSVVVVVVSVD